Protein AF-A0A8T8HS86-F1 (afdb_monomer_lite)

Sequence (77 aa):
MTPERTPLFVWSVGITALLLLLSLPVLAGAITMLLTDRNFNTSFFDPTGGGDPILYQHLFWFFGHPEVYILILPGFG

Radius of gyration: 17.35 Å; chains: 1; bounding box: 32×18×52 Å

pLDDT: mean 97.37, std 2.94, range [75.62, 98.69]

Organism: NCBI:txid2586655

Secondary structure (DSSP, 8-state):
--GGGS-HHHHHHHHHHHHHHHHHHHHHHHHHHHHHHHHS---SS-GGGT--HHHHHHHHHHHHHHHHHHHHHHHH-

Structure (mmCIF, N/CA/C/O backbone):
data_AF-A0A8T8HS86-F1
#
_entry.id   AF-A0A8T8HS86-F1
#
loop_
_atom_site.group_PDB
_atom_site.id
_atom_site.type_symbol
_atom_site.label_atom_id
_atom_site.label_alt_id
_atom_site.label_comp_id
_atom_site.label_asym_id
_atom_site.label_entity_id
_atom_site.label_seq_id
_atom_site.pdbx_PDB_ins_code
_atom_site.Cartn_x
_atom_site.Cartn_y
_atom_site.Cartn_z
_atom_site.occupancy
_atom_site.B_iso_or_equiv
_atom_site.auth_seq_id
_atom_site.auth_comp_id
_atom_site.auth_asym_id
_atom_site.auth_atom_id
_atom_site.pdbx_PDB_model_num
ATOM 1 N N . MET A 1 1 ? -7.870 9.005 28.612 1.00 75.62 1 MET A N 1
ATOM 2 C CA . MET A 1 1 ? -8.279 7.584 28.518 1.00 75.62 1 MET A CA 1
ATOM 3 C C . MET A 1 1 ? -7.007 6.758 28.444 1.00 75.62 1 MET A C 1
ATOM 5 O O . MET A 1 1 ? -6.096 7.202 27.760 1.00 75.62 1 MET A O 1
ATOM 9 N N . THR A 1 2 ? -6.894 5.650 29.179 1.00 91.88 2 THR A N 1
ATOM 10 C CA . THR A 1 2 ? -5.754 4.727 29.010 1.00 91.88 2 THR A CA 1
ATOM 11 C C . THR A 1 2 ? -6.016 3.815 27.802 1.00 91.88 2 THR A C 1
ATOM 13 O O . THR A 1 2 ? -7.188 3.673 27.432 1.00 91.88 2 THR A O 1
ATOM 16 N N . PRO A 1 3 ? -4.987 3.220 27.171 1.00 91.00 3 PRO A N 1
ATOM 17 C CA . PRO A 1 3 ? -5.151 2.374 25.980 1.00 91.00 3 PRO A CA 1
ATOM 18 C C . PRO A 1 3 ? -6.148 1.217 26.179 1.00 91.00 3 PRO A C 1
ATOM 20 O O . PRO A 1 3 ? -6.900 0.855 25.283 1.00 91.00 3 PRO A O 1
ATOM 23 N N . GLU A 1 4 ? -6.238 0.673 27.387 1.00 93.12 4 GLU A N 1
ATOM 24 C CA . GLU A 1 4 ? -7.144 -0.435 27.724 1.00 93.12 4 GLU A CA 1
ATOM 25 C C . GLU A 1 4 ? -8.606 0.017 27.856 1.00 93.12 4 GLU A C 1
ATOM 27 O O . GLU A 1 4 ? -9.511 -0.805 27.968 1.00 93.12 4 GLU A O 1
ATOM 32 N N . ARG A 1 5 ? -8.849 1.332 27.890 1.00 93.94 5 ARG A N 1
ATOM 33 C CA . ARG A 1 5 ? -10.171 1.942 28.087 1.00 93.94 5 ARG A CA 1
ATOM 34 C C . ARG A 1 5 ? -10.666 2.696 26.854 1.00 93.94 5 ARG A C 1
ATOM 36 O O . ARG A 1 5 ? -11.706 3.350 26.933 1.00 93.94 5 ARG A O 1
ATOM 43 N N . THR A 1 6 ? -9.934 2.671 25.741 1.00 96.38 6 THR A N 1
ATOM 44 C CA . THR A 1 6 ? -10.404 3.260 24.481 1.00 96.38 6 THR A CA 1
ATOM 45 C C . THR A 1 6 ? -11.412 2.336 23.790 1.00 96.38 6 THR A C 1
ATOM 47 O O . THR A 1 6 ? -11.192 1.125 23.759 1.00 96.38 6 THR A O 1
ATOM 50 N N . PRO A 1 7 ? -12.521 2.875 23.240 1.00 97.31 7 PRO A N 1
ATOM 51 C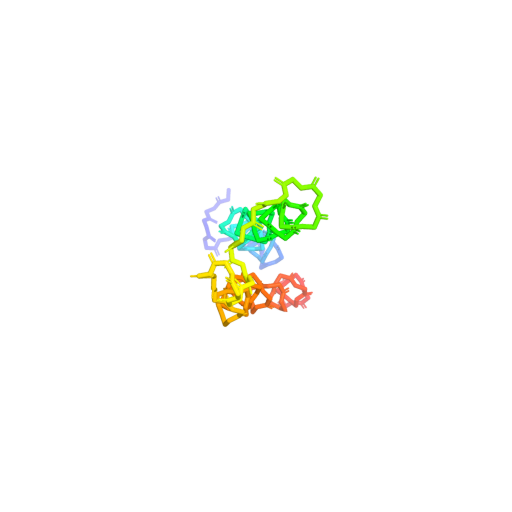 CA . PRO A 1 7 ? -13.504 2.089 22.503 1.00 97.31 7 PRO A CA 1
ATOM 52 C C . PRO A 1 7 ? -12.861 1.290 21.370 1.00 97.31 7 PRO A C 1
ATOM 54 O O . PRO A 1 7 ? -11.933 1.780 20.720 1.00 97.31 7 PRO A O 1
ATOM 57 N N . LEU A 1 8 ? -13.387 0.092 21.109 1.00 97.25 8 LEU A N 1
ATOM 58 C CA . LEU A 1 8 ? -12.879 -0.796 20.060 1.00 97.25 8 LEU A CA 1
ATOM 59 C C . LEU A 1 8 ? -12.927 -0.136 18.677 1.00 97.25 8 LEU A C 1
ATOM 61 O O . LEU A 1 8 ? -11.960 -0.248 17.933 1.00 97.25 8 LEU A O 1
ATOM 65 N N . PHE A 1 9 ? -13.957 0.661 18.394 1.00 97.50 9 PHE A N 1
ATOM 66 C CA . PHE A 1 9 ? -14.028 1.471 17.179 1.00 97.50 9 PHE A CA 1
ATOM 67 C C . PHE A 1 9 ? -12.849 2.447 17.022 1.00 97.50 9 PHE A C 1
ATOM 69 O O . PHE A 1 9 ? -12.285 2.607 15.945 1.00 97.50 9 PHE A O 1
ATOM 76 N N . VAL A 1 10 ? -12.414 3.100 18.105 1.00 97.50 10 VAL A N 1
ATOM 77 C CA . VAL A 1 10 ? -11.265 4.023 18.040 1.00 97.50 10 VAL A CA 1
ATOM 78 C C . VAL A 1 10 ? -9.968 3.243 17.815 1.00 97.50 10 VAL A C 1
ATOM 80 O O . VAL A 1 10 ? -9.105 3.681 17.053 1.00 97.50 10 VAL A O 1
ATOM 83 N N . TRP A 1 11 ? -9.843 2.062 18.426 1.00 97.94 11 TRP A N 1
ATOM 84 C CA . TRP A 1 11 ? -8.733 1.147 18.163 1.00 97.94 11 TRP A CA 1
ATOM 85 C C . TRP A 1 11 ? -8.708 0.662 16.714 1.00 97.94 11 TRP A C 1
ATOM 87 O O . TRP A 1 11 ? -7.649 0.696 16.087 1.00 97.94 11 TRP A O 1
ATOM 97 N N . SER A 1 12 ? -9.851 0.250 16.163 1.00 97.88 12 SER A N 1
ATOM 98 C CA . SER A 1 12 ? -9.939 -0.256 14.793 1.00 97.88 12 SER A CA 1
ATOM 99 C C . SER A 1 12 ? -9.583 0.824 13.773 1.00 97.88 12 SER A C 1
ATOM 101 O O . SER A 1 12 ? -8.818 0.554 12.845 1.00 97.88 12 SER A O 1
ATOM 103 N N . VAL A 1 13 ? -10.020 2.069 13.988 1.00 98.25 13 VAL A N 1
ATOM 104 C CA . VAL A 1 13 ? -9.596 3.228 13.185 1.00 98.25 13 VAL A CA 1
ATOM 105 C C . VAL A 1 13 ? -8.089 3.477 13.317 1.00 98.25 13 VAL A C 1
ATOM 107 O O . VAL A 1 13 ? -7.422 3.708 12.309 1.00 98.25 13 VAL A O 1
ATOM 110 N N . GLY A 1 14 ? -7.525 3.374 14.525 1.00 98.06 14 GLY A N 1
ATOM 111 C CA . GLY A 1 14 ? -6.081 3.506 14.755 1.00 98.06 14 GLY A CA 1
ATOM 112 C C . GLY A 1 14 ? -5.248 2.474 13.985 1.00 98.06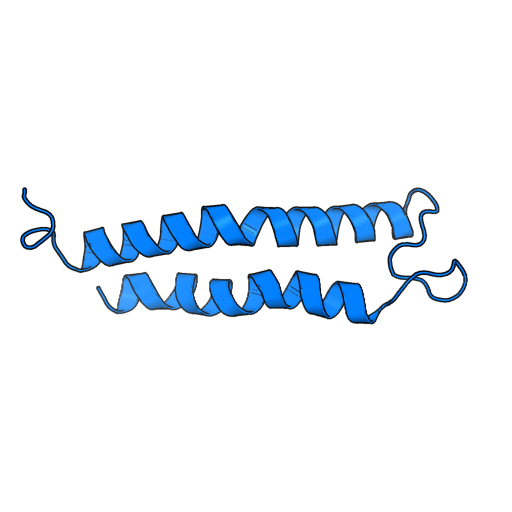 14 GLY A C 1
ATOM 113 O O . GLY A 1 14 ? -4.271 2.835 13.328 1.00 98.06 14 GLY A O 1
ATOM 114 N N . ILE A 1 15 ? -5.662 1.202 13.997 1.00 98.19 15 ILE A N 1
ATOM 115 C CA . ILE A 1 15 ? -5.005 0.140 13.217 1.00 98.19 15 ILE A CA 1
ATOM 116 C C . ILE A 1 15 ? -5.195 0.363 11.715 1.00 98.19 15 ILE A C 1
ATOM 118 O O . ILE A 1 15 ? -4.242 0.227 10.952 1.00 98.19 15 ILE A O 1
ATOM 122 N N . THR A 1 16 ? -6.388 0.769 11.286 1.00 98.44 16 THR A N 1
ATOM 123 C CA . THR A 1 16 ? -6.672 1.082 9.877 1.00 98.44 16 THR A CA 1
ATOM 124 C C . THR A 1 16 ? -5.752 2.187 9.353 1.00 98.44 16 THR A C 1
ATOM 126 O O . THR A 1 16 ? -5.166 2.053 8.279 1.00 98.44 16 THR A O 1
ATOM 129 N N . ALA A 1 17 ? -5.555 3.254 10.133 1.00 98.56 17 ALA A N 1
ATOM 130 C CA . ALA A 1 17 ? -4.645 4.342 9.785 1.00 98.56 17 ALA A CA 1
ATOM 131 C C . ALA A 1 17 ? -3.184 3.871 9.689 1.00 98.56 17 ALA A C 1
ATOM 133 O O . ALA A 1 17 ? -2.474 4.260 8.760 1.00 98.56 17 ALA A O 1
ATOM 134 N N . LEU A 1 18 ? -2.744 3.004 10.607 1.00 98.62 18 LEU A N 1
ATOM 135 C C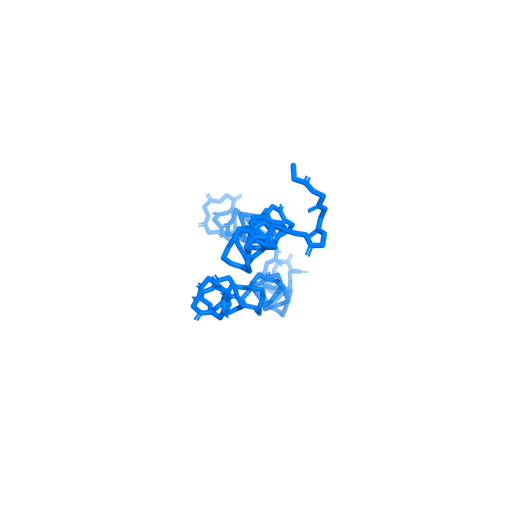A . LEU A 1 18 ? -1.407 2.411 10.562 1.00 98.62 18 LEU A CA 1
ATOM 136 C C . LEU A 1 18 ? -1.207 1.555 9.302 1.00 98.62 18 LEU A C 1
ATOM 138 O O . LEU A 1 18 ? -0.188 1.690 8.627 1.00 98.62 18 LEU A O 1
ATOM 142 N N . LEU A 1 19 ? -2.181 0.705 8.960 1.00 98.44 19 LEU A N 1
ATOM 143 C CA . LEU A 1 19 ? -2.126 -0.123 7.754 1.00 98.44 19 LEU A CA 1
ATOM 144 C C . LEU A 1 19 ? -2.065 0.735 6.489 1.00 98.44 19 LEU A C 1
ATOM 146 O O . LEU A 1 19 ? -1.243 0.462 5.616 1.00 98.44 19 LEU A O 1
ATOM 150 N N . LEU A 1 20 ? -2.876 1.793 6.398 1.00 98.38 20 LEU A N 1
ATOM 151 C CA . LEU A 1 20 ? -2.842 2.7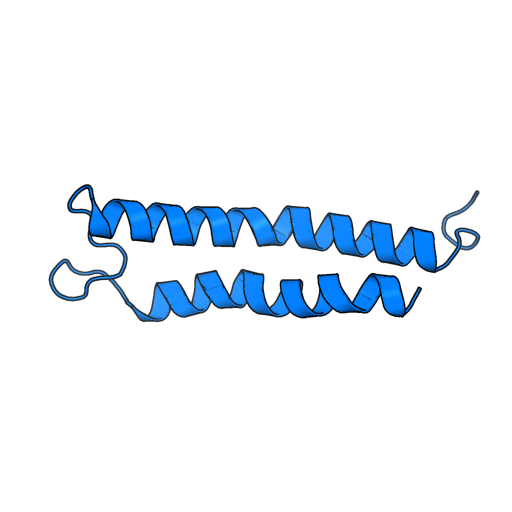31 5.271 1.00 98.38 20 LEU A CA 1
ATOM 152 C C . LEU A 1 20 ? -1.475 3.405 5.133 1.00 98.38 20 LEU A C 1
ATOM 154 O O . LEU A 1 20 ? -0.914 3.417 4.040 1.00 98.38 20 LEU A O 1
ATOM 158 N N . LEU A 1 21 ? -0.918 3.919 6.235 1.00 98.44 21 LEU A N 1
ATOM 159 C CA . LEU A 1 21 ? 0.378 4.601 6.236 1.00 98.44 21 LEU A CA 1
ATOM 160 C C . LEU A 1 21 ? 1.502 3.712 5.687 1.00 98.44 21 LEU A C 1
ATOM 162 O O . LEU A 1 21 ? 2.361 4.191 4.950 1.00 98.44 21 LEU A O 1
ATOM 166 N N . LEU A 1 22 ? 1.496 2.427 6.047 1.00 98.31 22 LEU A N 1
ATOM 167 C CA . LEU A 1 22 ? 2.553 1.485 5.678 1.00 98.31 22 LEU A CA 1
ATOM 168 C C . LEU A 1 22 ? 2.350 0.842 4.298 1.00 98.31 22 LEU A C 1
ATOM 170 O O . LEU A 1 22 ? 3.332 0.516 3.635 1.00 98.31 22 LEU A O 1
ATOM 174 N N . SER A 1 23 ? 1.104 0.644 3.858 1.00 97.75 23 SER A N 1
ATOM 175 C CA . SER A 1 23 ? 0.802 -0.113 2.630 1.00 97.75 23 SER A CA 1
ATOM 176 C C . SER A 1 23 ? 0.570 0.764 1.398 1.00 97.75 23 SER A C 1
ATOM 178 O O . SER A 1 23 ? 0.985 0.402 0.296 1.00 97.75 23 SER A O 1
ATOM 180 N N . LEU A 1 24 ? -0.046 1.938 1.557 1.00 98.19 24 LEU A N 1
ATOM 181 C CA . LEU A 1 24 ? -0.441 2.795 0.436 1.00 98.19 24 LEU A CA 1
ATOM 182 C C . LEU A 1 24 ? 0.749 3.336 -0.387 1.00 98.19 24 LEU A C 1
ATOM 184 O O . LEU A 1 24 ? 0.641 3.359 -1.617 1.00 98.19 24 LEU A O 1
ATOM 188 N N . PRO A 1 25 ? 1.906 3.705 0.209 1.00 98.44 25 PRO A N 1
ATOM 189 C CA . PRO A 1 25 ? 3.072 4.135 -0.567 1.00 98.44 25 PRO A CA 1
ATOM 190 C C . PRO A 1 25 ? 3.593 3.070 -1.540 1.00 98.44 25 PRO A C 1
ATOM 192 O O . PRO A 1 25 ? 4.105 3.413 -2.605 1.00 98.44 25 PRO A O 1
ATOM 195 N N . VAL A 1 26 ? 3.436 1.782 -1.211 1.00 98.50 26 VAL A N 1
ATOM 196 C CA . VAL A 1 26 ? 3.882 0.677 -2.073 1.00 98.50 26 VAL A CA 1
ATOM 197 C C . VAL A 1 26 ? 3.023 0.590 -3.332 1.00 98.50 26 VAL A C 1
ATOM 199 O O . VAL A 1 26 ? 3.569 0.497 -4.433 1.00 98.50 26 VAL A O 1
ATOM 202 N N . LEU A 1 27 ? 1.698 0.721 -3.200 1.00 98.25 27 LEU A N 1
ATOM 203 C CA . LEU A 1 27 ? 0.802 0.800 -4.357 1.00 98.25 27 LEU A CA 1
ATOM 204 C C . LEU A 1 27 ? 1.107 2.033 -5.216 1.00 98.25 27 LEU A C 1
ATOM 206 O O . LEU A 1 27 ? 1.192 1.926 -6.439 1.00 98.25 27 LEU A O 1
ATOM 210 N N . ALA A 1 28 ? 1.303 3.196 -4.588 1.00 98.56 28 ALA A N 1
ATOM 211 C CA . ALA A 1 28 ? 1.646 4.425 -5.302 1.00 98.56 28 ALA A CA 1
ATOM 212 C C . ALA A 1 28 ? 2.950 4.267 -6.107 1.00 98.56 28 ALA A C 1
ATOM 214 O O . ALA A 1 28 ? 3.015 4.673 -7.271 1.00 98.56 28 ALA A O 1
ATOM 215 N N . GLY A 1 29 ? 3.961 3.614 -5.525 1.00 98.62 29 GLY A N 1
ATOM 216 C CA . GLY A 1 29 ? 5.197 3.251 -6.216 1.00 98.62 29 GLY A CA 1
ATOM 217 C C . GLY A 1 29 ? 4.954 2.313 -7.400 1.00 98.62 29 GLY A C 1
ATOM 218 O O . GLY A 1 29 ? 5.419 2.594 -8.503 1.00 98.62 29 GLY A O 1
ATOM 219 N N . ALA A 1 30 ? 4.176 1.243 -7.208 1.00 98.44 30 ALA A N 1
ATOM 220 C CA . ALA A 1 30 ? 3.842 0.282 -8.262 1.00 98.44 30 ALA A CA 1
ATOM 221 C C . ALA A 1 30 ? 3.127 0.934 -9.455 1.00 98.44 30 ALA A C 1
ATOM 223 O O . ALA A 1 30 ? 3.489 0.694 -10.607 1.00 98.44 30 ALA A O 1
ATOM 224 N N . ILE A 1 31 ? 2.141 1.796 -9.187 1.00 98.50 31 ILE A N 1
ATOM 225 C CA . ILE A 1 31 ? 1.410 2.531 -10.226 1.00 98.50 31 ILE A CA 1
ATOM 226 C C . ILE A 1 31 ? 2.330 3.532 -10.927 1.00 98.50 31 ILE A C 1
ATOM 228 O O . ILE A 1 31 ? 2.268 3.648 -12.147 1.00 98.50 31 ILE A O 1
ATOM 232 N N . THR A 1 32 ? 3.208 4.223 -10.196 1.00 98.62 32 THR A N 1
ATOM 233 C CA . THR A 1 32 ? 4.172 5.159 -10.797 1.00 98.62 32 THR A CA 1
ATOM 234 C C . THR A 1 32 ? 5.125 4.436 -11.744 1.00 98.62 32 THR A C 1
ATOM 236 O O . THR A 1 32 ? 5.284 4.880 -12.876 1.00 98.62 32 THR A O 1
ATOM 239 N N . MET A 1 33 ? 5.684 3.292 -11.332 1.00 98.56 33 MET A N 1
ATOM 240 C CA . MET A 1 33 ? 6.530 2.456 -12.195 1.00 98.56 33 MET A CA 1
ATOM 241 C C . MET A 1 33 ? 5.779 1.980 -13.445 1.00 98.56 33 MET A C 1
ATOM 243 O O . MET A 1 33 ? 6.310 2.028 -14.550 1.00 98.56 33 MET A O 1
ATOM 247 N N . LEU A 1 34 ? 4.507 1.593 -13.302 1.00 98.56 34 LEU A N 1
ATOM 248 C CA . LEU A 1 34 ? 3.687 1.188 -14.445 1.00 98.56 34 LEU A CA 1
ATOM 249 C C . LEU A 1 34 ? 3.407 2.369 -15.386 1.00 98.56 34 LEU A C 1
ATOM 251 O O . LEU A 1 34 ? 3.432 2.221 -16.607 1.00 98.56 34 LEU A O 1
ATOM 255 N N . LEU A 1 35 ? 3.137 3.553 -14.837 1.00 98.69 35 LEU A N 1
ATOM 256 C CA . LEU A 1 35 ? 2.950 4.767 -15.626 1.00 98.69 35 LEU A CA 1
ATOM 257 C C . LEU A 1 35 ? 4.233 5.154 -16.365 1.00 98.69 35 LEU A C 1
ATOM 259 O O . LEU A 1 35 ? 4.139 5.590 -17.514 1.00 98.69 35 LEU A O 1
ATOM 263 N N . THR A 1 36 ? 5.410 4.976 -15.761 1.00 98.56 36 THR A N 1
ATOM 264 C CA . THR A 1 36 ? 6.685 5.241 -16.438 1.00 98.56 36 THR A CA 1
ATOM 265 C C . THR A 1 36 ? 6.996 4.216 -17.518 1.00 98.56 36 THR A C 1
ATOM 267 O O . THR A 1 36 ? 7.433 4.620 -18.596 1.00 98.56 36 THR A O 1
ATOM 270 N N . ASP A 1 37 ? 6.661 2.939 -17.312 1.00 98.31 37 ASP A N 1
ATOM 271 C CA . ASP A 1 37 ? 6.822 1.911 -18.349 1.00 98.31 37 ASP A CA 1
ATOM 272 C C . ASP A 1 37 ? 5.948 2.229 -19.566 1.00 98.31 37 ASP A C 1
ATOM 274 O O . ASP A 1 37 ? 6.364 2.084 -20.712 1.00 98.31 37 ASP A O 1
ATOM 278 N N . ARG A 1 38 ? 4.740 2.752 -19.327 1.00 97.94 38 ARG A N 1
ATOM 279 C CA . ARG A 1 38 ? 3.791 3.086 -20.398 1.00 97.94 38 ARG A CA 1
ATOM 280 C C . ARG A 1 38 ? 4.088 4.389 -21.137 1.00 97.94 38 ARG A C 1
ATOM 282 O O . ARG A 1 38 ? 3.664 4.514 -22.282 1.00 97.94 38 ARG A O 1
ATOM 289 N N . ASN A 1 39 ? 4.717 5.373 -20.493 1.00 98.31 39 ASN A N 1
ATOM 290 C CA . ASN A 1 39 ? 4.784 6.744 -21.027 1.00 98.31 39 ASN A CA 1
ATOM 291 C C . ASN A 1 39 ? 6.204 7.310 -21.161 1.00 98.31 39 ASN A C 1
ATOM 293 O O . ASN A 1 39 ? 6.387 8.305 -21.858 1.00 98.31 39 ASN A O 1
ATOM 297 N N . PHE A 1 40 ? 7.201 6.713 -20.507 1.00 98.00 40 PHE A N 1
ATOM 298 C CA . PHE A 1 40 ? 8.562 7.257 -20.418 1.00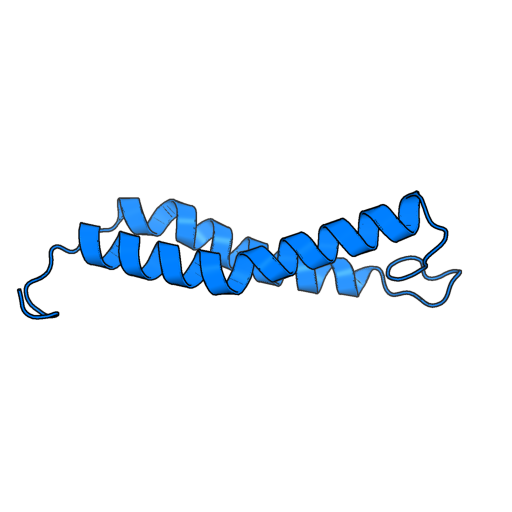 98.00 40 PHE A CA 1
ATOM 299 C C . PHE A 1 40 ? 9.649 6.243 -20.812 1.00 98.00 40 PHE A C 1
ATOM 301 O O . PHE A 1 40 ? 10.827 6.493 -20.570 1.00 98.00 40 PHE A O 1
ATOM 308 N N . ASN A 1 41 ? 9.270 5.135 -21.463 1.00 96.69 41 ASN A N 1
ATOM 309 C CA . ASN A 1 41 ? 10.174 4.075 -21.930 1.00 96.69 41 ASN A CA 1
ATOM 310 C C . ASN A 1 41 ? 11.044 3.458 -20.815 1.00 96.69 41 ASN A C 1
ATOM 312 O O . ASN A 1 41 ? 12.179 3.056 -21.075 1.00 96.69 41 ASN A O 1
ATOM 316 N N . THR A 1 42 ? 10.545 3.398 -19.575 1.00 98.25 42 THR A N 1
ATOM 317 C CA . THR A 1 42 ? 11.150 2.522 -18.559 1.00 98.25 42 THR A CA 1
ATOM 318 C C . THR A 1 42 ? 10.720 1.070 -18.794 1.00 98.25 42 THR A C 1
ATOM 320 O O . THR A 1 42 ? 9.827 0.804 -19.598 1.00 98.25 42 THR A O 1
ATOM 323 N N . SER A 1 43 ? 11.378 0.125 -18.124 1.00 97.75 43 SER A N 1
ATOM 324 C CA . SER A 1 43 ? 11.118 -1.311 -18.278 1.00 97.75 43 SER A CA 1
ATOM 325 C C . SER A 1 43 ? 11.155 -2.053 -16.939 1.00 97.75 43 SER A C 1
ATOM 327 O O . SER A 1 43 ? 11.846 -3.058 -16.792 1.00 97.75 43 SER A O 1
ATOM 329 N N . PHE A 1 44 ? 10.427 -1.563 -15.933 1.00 98.44 44 PHE A N 1
ATOM 330 C CA . PHE A 1 44 ? 10.327 -2.224 -14.625 1.00 98.44 44 PHE A CA 1
ATOM 331 C C . PHE A 1 44 ? 9.622 -3.584 -14.713 1.00 98.44 44 PHE A C 1
ATOM 333 O O . PHE A 1 44 ? 10.051 -4.544 -14.069 1.00 98.44 44 PHE A O 1
ATOM 340 N N . PHE A 1 45 ? 8.557 -3.675 -15.514 1.00 98.38 45 PHE A N 1
ATOM 341 C CA . PHE A 1 45 ? 7.699 -4.861 -15.615 1.00 98.38 45 PHE A CA 1
ATOM 342 C C . PHE A 1 45 ? 7.724 -5.538 -16.992 1.00 98.38 45 PHE A C 1
ATOM 344 O O . PHE A 1 45 ? 7.094 -6.580 -17.153 1.00 98.38 45 PHE A O 1
ATOM 351 N N . ASP A 1 46 ? 8.422 -4.976 -17.984 1.00 97.75 46 ASP A N 1
ATOM 352 C CA . ASP A 1 46 ? 8.537 -5.547 -19.334 1.00 97.75 46 ASP A CA 1
ATOM 353 C C . ASP A 1 46 ? 9.764 -6.480 -19.453 1.00 97.75 46 ASP A C 1
ATOM 355 O O . ASP A 1 46 ? 10.900 -5.992 -19.418 1.00 97.75 46 ASP A O 1
ATOM 359 N N . PRO A 1 47 ? 9.577 -7.801 -19.668 1.00 97.31 47 PRO A N 1
ATOM 360 C CA . PRO A 1 47 ? 10.682 -8.747 -19.840 1.00 97.31 47 PRO A CA 1
ATOM 361 C C . PRO A 1 47 ? 11.608 -8.424 -21.014 1.00 97.31 47 PRO A C 1
ATOM 363 O O . PRO A 1 47 ? 12.791 -8.759 -20.971 1.00 97.31 47 PRO A O 1
ATOM 366 N N . THR A 1 48 ? 11.100 -7.780 -22.070 1.00 97.19 48 THR A N 1
ATOM 367 C CA . THR A 1 48 ? 11.905 -7.441 -23.255 1.00 97.19 48 THR A CA 1
ATOM 368 C C . THR A 1 48 ? 12.960 -6.376 -22.950 1.00 97.19 48 THR A C 1
ATOM 370 O O . THR A 1 48 ? 14.016 -6.364 -23.582 1.00 97.19 48 THR A O 1
ATOM 373 N N . GLY A 1 49 ? 12.712 -5.539 -21.938 1.00 96.00 49 GLY A N 1
ATOM 374 C CA . GLY A 1 49 ? 13.651 -4.560 -21.390 1.00 96.00 49 GLY A CA 1
ATOM 375 C C . GLY A 1 49 ? 14.324 -5.000 -20.084 1.00 96.00 49 GLY A C 1
ATOM 376 O O . GLY A 1 49 ? 14.903 -4.156 -19.402 1.00 96.00 49 GLY A O 1
ATOM 377 N N . GLY A 1 50 ? 14.237 -6.287 -19.719 1.00 96.56 50 GLY A N 1
ATOM 378 C CA . GLY A 1 50 ? 14.862 -6.860 -18.519 1.00 96.56 50 GLY A CA 1
ATOM 379 C C . GLY A 1 50 ? 14.063 -6.729 -17.215 1.00 96.56 50 GLY A C 1
ATOM 380 O O . GLY A 1 50 ? 14.594 -7.064 -16.157 1.00 96.56 50 GLY A O 1
ATOM 381 N N . GLY A 1 51 ? 12.818 -6.251 -17.275 1.00 97.69 51 GLY A N 1
ATOM 382 C CA . GLY A 1 51 ? 11.904 -6.169 -16.135 1.00 97.69 51 GLY A CA 1
ATOM 383 C C . GLY A 1 51 ? 11.254 -7.505 -15.766 1.00 97.69 51 GLY A C 1
ATOM 384 O O . GLY A 1 51 ? 11.379 -8.500 -16.481 1.00 97.69 51 GLY A O 1
ATOM 385 N N . ASP A 1 52 ? 10.514 -7.518 -14.654 1.00 98.38 52 ASP A N 1
ATOM 386 C CA . ASP A 1 52 ? 9.811 -8.708 -14.154 1.00 98.38 52 ASP A CA 1
ATOM 387 C C . ASP A 1 52 ? 8.312 -8.423 -13.912 1.00 98.38 52 ASP A C 1
ATOM 389 O O . ASP A 1 52 ? 7.961 -7.686 -12.988 1.00 98.38 52 ASP A O 1
ATOM 393 N N . PRO A 1 53 ? 7.389 -9.033 -14.678 1.00 97.19 53 PRO A N 1
ATOM 394 C CA . PRO A 1 53 ? 5.950 -8.907 -14.453 1.00 97.19 53 PRO A CA 1
ATOM 395 C C . PRO A 1 53 ? 5.478 -9.410 -13.078 1.00 97.19 53 PRO A C 1
ATOM 397 O O . PRO A 1 53 ? 4.445 -8.959 -12.576 1.00 97.19 53 PRO A O 1
ATOM 400 N N . ILE A 1 54 ? 6.193 -10.354 -12.454 1.00 98.50 54 ILE A N 1
ATOM 401 C CA . ILE A 1 54 ? 5.844 -10.907 -11.134 1.00 98.50 54 ILE A CA 1
ATOM 402 C C . ILE A 1 54 ? 6.132 -9.886 -10.028 1.00 98.50 54 ILE A C 1
ATOM 404 O O . ILE A 1 54 ? 5.408 -9.841 -9.029 1.00 98.50 54 ILE A O 1
ATOM 408 N N . LEU A 1 55 ? 7.098 -8.985 -10.230 1.00 98.31 55 LEU A N 1
ATOM 409 C CA . LEU A 1 55 ? 7.352 -7.876 -9.311 1.00 98.31 55 LEU A CA 1
ATOM 410 C C . LEU A 1 55 ? 6.094 -7.023 -9.100 1.00 98.31 55 LEU A C 1
ATOM 412 O O . LEU A 1 55 ? 5.777 -6.680 -7.960 1.00 98.31 55 LEU A O 1
ATOM 416 N N . TYR A 1 56 ? 5.333 -6.733 -10.164 1.00 98.25 56 TYR A N 1
ATOM 417 C CA . TYR A 1 56 ? 4.077 -5.987 -10.036 1.00 98.25 56 TYR A CA 1
ATOM 418 C C . TYR A 1 56 ? 3.079 -6.716 -9.133 1.00 98.25 56 TYR A C 1
ATOM 420 O O . TYR A 1 56 ? 2.436 -6.085 -8.299 1.00 98.25 56 TYR A O 1
ATOM 428 N N . GLN A 1 57 ? 2.983 -8.045 -9.242 1.00 98.25 57 GLN A N 1
ATOM 429 C CA . GLN A 1 57 ? 2.094 -8.838 -8.391 1.00 98.25 57 GLN A CA 1
ATOM 430 C C . GLN A 1 57 ? 2.489 -8.731 -6.919 1.00 98.25 57 GLN A C 1
ATOM 432 O O . GLN A 1 57 ? 1.618 -8.538 -6.074 1.00 98.25 57 GLN A O 1
ATOM 437 N N . HIS A 1 58 ? 3.784 -8.811 -6.604 1.00 98.50 58 HIS A N 1
ATOM 438 C CA . HIS A 1 58 ? 4.256 -8.653 -5.229 1.00 98.50 58 HIS A CA 1
ATOM 439 C C . HIS A 1 58 ? 3.934 -7.270 -4.669 1.00 98.50 58 HIS A C 1
ATOM 441 O O . HIS A 1 58 ? 3.408 -7.177 -3.564 1.00 98.50 58 HIS A O 1
ATOM 447 N N . LEU A 1 59 ? 4.197 -6.204 -5.426 1.00 98.38 59 LEU A N 1
ATOM 448 C CA . LEU A 1 59 ? 3.921 -4.838 -4.978 1.00 98.38 59 LEU A CA 1
ATOM 449 C C . LEU A 1 59 ? 2.418 -4.569 -4.843 1.00 98.38 59 LEU A C 1
ATOM 451 O O . LEU A 1 59 ? 1.985 -3.952 -3.872 1.00 98.38 59 LEU A O 1
ATOM 455 N N . PHE A 1 60 ? 1.620 -5.067 -5.789 1.00 98.38 60 PHE A N 1
ATOM 456 C CA . PHE A 1 60 ? 0.169 -4.949 -5.752 1.00 98.38 60 PHE A CA 1
ATOM 457 C C . PHE A 1 60 ? -0.405 -5.681 -4.541 1.00 98.38 60 PHE A C 1
ATOM 459 O O . PHE A 1 60 ? -1.129 -5.080 -3.755 1.00 98.38 60 PHE A O 1
ATOM 466 N N . TRP A 1 61 ? -0.047 -6.951 -4.335 1.00 98.50 61 TRP A N 1
ATOM 467 C CA . TRP A 1 61 ? 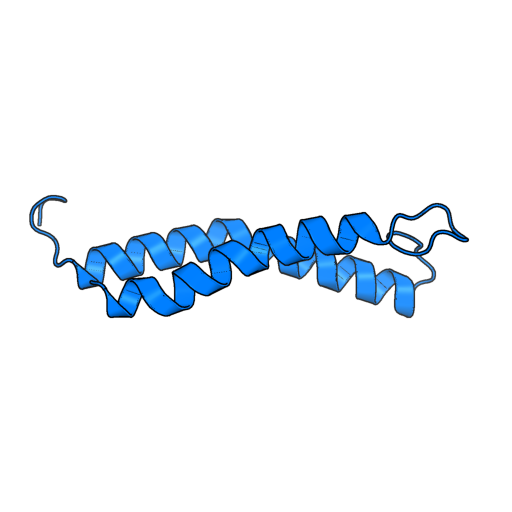-0.581 -7.749 -3.229 1.00 98.50 61 TRP A CA 1
ATOM 468 C C . TRP A 1 61 ? -0.006 -7.374 -1.862 1.00 98.50 61 TRP A C 1
ATOM 470 O O . TRP A 1 61 ? -0.683 -7.595 -0.856 1.00 98.50 61 TRP A O 1
ATOM 480 N N . PHE A 1 62 ? 1.170 -6.738 -1.811 1.00 98.19 62 PHE A N 1
ATOM 481 C CA . PHE A 1 62 ? 1.673 -6.107 -0.589 1.00 98.19 62 PHE A CA 1
ATOM 482 C C . PHE A 1 62 ? 0.707 -5.036 -0.071 1.00 98.19 62 PHE A C 1
ATOM 484 O O . PHE A 1 62 ? 0.565 -4.895 1.137 1.00 98.19 62 PHE A O 1
ATOM 491 N N . PHE A 1 63 ? 0.010 -4.320 -0.960 1.00 98.44 63 PHE A N 1
ATOM 492 C CA . PHE A 1 63 ? -1.099 -3.438 -0.590 1.00 98.44 63 PHE A CA 1
ATOM 493 C C . PHE A 1 63 ? -2.453 -4.166 -0.539 1.00 98.44 63 PHE A C 1
ATOM 495 O O . PHE A 1 63 ? -3.215 -3.964 0.403 1.00 98.44 63 PHE A O 1
ATOM 502 N N . GLY A 1 64 ? -2.749 -5.035 -1.507 1.00 98.00 64 GLY A N 1
ATOM 503 C CA . GLY A 1 64 ? -4.071 -5.645 -1.671 1.00 98.00 64 GLY A CA 1
ATOM 504 C C . GLY A 1 64 ? -4.507 -6.516 -0.490 1.00 98.00 64 GLY A C 1
ATOM 505 O O . GLY A 1 64 ? -5.688 -6.550 -0.153 1.00 98.00 64 GLY A O 1
ATOM 506 N N . HIS A 1 65 ? -3.577 -7.194 0.195 1.00 98.06 65 HIS A N 1
ATOM 507 C CA . HIS A 1 65 ? -3.933 -7.935 1.409 1.00 98.06 65 HIS A CA 1
ATOM 508 C C . HIS A 1 65 ? -4.211 -7.008 2.614 1.00 98.06 65 HIS A C 1
ATOM 510 O O . HIS A 1 65 ? -5.246 -7.175 3.256 1.00 98.06 65 HIS A O 1
ATOM 516 N N . PRO A 1 66 ? -3.386 -5.988 2.921 1.00 98.50 66 PRO A N 1
ATOM 517 C CA . PRO A 1 66 ? -3.763 -4.931 3.865 1.00 98.50 66 PRO A CA 1
ATOM 518 C C . PRO A 1 66 ? -5.084 -4.220 3.550 1.00 98.50 66 PRO A C 1
ATOM 520 O O . PRO A 1 66 ? -5.845 -3.938 4.476 1.00 98.50 66 PRO A O 1
ATOM 523 N N . GLU A 1 67 ? -5.385 -3.957 2.276 1.00 98.38 67 GLU A N 1
ATOM 524 C CA . GLU A 1 67 ? -6.618 -3.281 1.847 1.00 98.38 67 GLU A CA 1
ATOM 525 C C . GLU A 1 67 ? -7.871 -4.018 2.326 1.00 98.38 67 GLU A C 1
ATOM 527 O O . GLU A 1 67 ? -8.767 -3.406 2.910 1.00 98.38 67 GLU A O 1
ATOM 532 N N . VAL A 1 68 ? -7.923 -5.343 2.164 1.00 98.44 68 VAL A N 1
ATOM 533 C CA . VAL A 1 68 ? -9.094 -6.108 2.615 1.00 98.44 68 VAL A CA 1
ATOM 534 C C . VAL A 1 68 ? -9.272 -6.066 4.139 1.00 98.44 68 VAL A C 1
ATOM 536 O O . VAL A 1 68 ? -10.406 -6.127 4.611 1.00 98.44 68 VAL A O 1
ATOM 539 N N . TYR A 1 69 ? -8.196 -5.884 4.919 1.00 98.38 69 TYR A N 1
ATOM 540 C CA . TYR A 1 69 ? -8.305 -5.643 6.364 1.00 98.38 69 TYR A CA 1
ATOM 541 C C . TYR A 1 69 ? -8.776 -4.224 6.685 1.00 98.38 69 TYR A C 1
ATOM 543 O O . TYR A 1 69 ? -9.628 -4.050 7.552 1.00 98.38 69 TYR A O 1
ATOM 551 N N . ILE A 1 70 ? -8.260 -3.216 5.979 1.00 98.31 70 ILE A N 1
ATOM 552 C CA . ILE A 1 70 ? -8.679 -1.810 6.113 1.00 98.31 70 ILE A CA 1
ATOM 553 C C . ILE A 1 70 ? -10.193 -1.670 5.920 1.00 98.31 70 ILE A C 1
ATOM 555 O O . ILE A 1 70 ? -10.840 -0.927 6.655 1.00 98.31 70 ILE A O 1
ATOM 559 N N . LEU A 1 71 ? -10.766 -2.417 4.973 1.00 98.12 71 LEU A N 1
ATOM 560 C CA . LEU A 1 71 ? -12.202 -2.401 4.699 1.00 98.12 71 LEU A CA 1
ATOM 561 C C . LEU A 1 71 ? -13.047 -3.031 5.816 1.00 98.12 71 LEU A C 1
ATOM 563 O O . LEU A 1 71 ? -14.169 -2.585 6.043 1.00 98.12 71 LEU A O 1
ATOM 567 N N . ILE A 1 72 ? -12.537 -4.055 6.508 1.00 98.25 72 ILE A N 1
ATOM 568 C CA . ILE A 1 72 ? -13.331 -4.829 7.477 1.00 98.25 72 ILE A CA 1
ATOM 569 C C . ILE A 1 72 ? -13.091 -4.437 8.941 1.00 98.25 72 ILE A C 1
ATOM 571 O O . ILE A 1 72 ? -14.011 -4.534 9.750 1.00 98.25 72 ILE A O 1
ATOM 575 N N . LEU A 1 73 ? -11.898 -3.952 9.304 1.00 98.00 73 LEU A N 1
ATOM 576 C CA . LEU A 1 73 ? -11.537 -3.637 10.693 1.00 98.00 73 LEU A CA 1
ATOM 577 C C . LEU A 1 73 ? -12.470 -2.604 11.355 1.00 98.00 73 LEU A C 1
ATOM 579 O O . LEU A 1 73 ? -12.887 -2.859 12.487 1.00 98.00 73 LEU A O 1
ATOM 583 N N . PRO A 1 74 ? -12.870 -1.494 10.701 1.00 96.69 74 PRO A N 1
ATOM 584 C CA . PRO A 1 74 ? -13.850 -0.570 11.274 1.00 96.69 74 PRO A CA 1
ATOM 585 C C . PRO A 1 74 ? -15.226 -1.200 11.512 1.00 96.69 74 PRO A C 1
ATOM 587 O O . PRO A 1 74 ? -15.951 -0.736 12.379 1.00 96.69 74 PRO A O 1
ATOM 590 N N . GLY A 1 75 ? -15.585 -2.252 10.767 1.00 96.50 75 GLY A N 1
ATOM 591 C CA . GLY A 1 75 ? -16.816 -3.013 10.990 1.00 96.50 75 GLY A CA 1
ATOM 592 C C . GLY A 1 75 ? -16.744 -3.978 12.179 1.00 96.50 75 GLY A C 1
ATOM 593 O O . GLY A 1 75 ? -17.786 -4.415 12.661 1.00 96.50 75 GLY A O 1
ATOM 594 N N . PHE A 1 76 ? -15.539 -4.318 12.654 1.00 97.12 76 PHE A N 1
ATOM 595 C CA . PHE A 1 76 ? -15.328 -5.188 13.817 1.00 97.12 76 PHE A CA 1
ATOM 596 C C . PHE A 1 76 ? -15.207 -4.440 15.151 1.00 97.12 76 PHE A C 1
ATOM 598 O O . PHE A 1 76 ? -15.457 -5.047 16.193 1.00 97.12 76 PHE A O 1
ATOM 605 N N . GLY A 1 77 ? -14.768 -3.177 15.138 1.00 91.50 77 GLY A N 1
ATOM 606 C CA . GLY A 1 77 ? -14.575 -2.359 16.346 1.00 91.50 77 GLY A CA 1
ATOM 607 C C . GLY A 1 77 ? -15.772 -1.485 16.672 1.00 91.50 77 GLY A C 1
ATOM 608 O O . GLY A 1 77 ? -16.011 -1.265 17.882 1.00 91.50 77 GLY A O 1
#

InterPro domains:
  IPR000883 Cytochrome c oxidase subunit I [PF00115] (1-77)
  IPR000883 Cytochrome c oxidase subunit I [PR01165] (8-27)
  IPR000883 Cytochrome c oxidase subunit I [PR01165] (59-77)
  IPR000883 Cytochrome c oxidase subunit I [PTHR10422] (1-77)
  IPR023616 Cytochrome c oxidase-like, subunit I domain [PS50855] (1-77)
  IPR036927 Cytochrome c oxidase-like, subunit I superfamily [G3DSA:1.20.210.10] (1-77)
  IPR036927 Cytochrome c oxidase-like, subunit I superfamily [SSF81442] (1-77)

Foldseek 3Di:
DDPVPDDQLVVLVVVLVVLCVPQVVLVVVLVVQVVCVVPVVDPQPPVVNPHNVVVSVVSVVSNVVSVVSSVCSSVVD